Protein AF-A0A1B6ETQ2-F1 (afdb_monomer)

Structure (mmCIF, N/CA/C/O backbone):
data_AF-A0A1B6ETQ2-F1
#
_entry.id   AF-A0A1B6ETQ2-F1
#
loop_
_atom_site.group_PDB
_atom_site.id
_atom_site.type_symbol
_atom_site.label_atom_id
_atom_site.label_alt_id
_atom_site.label_comp_id
_atom_site.label_asym_id
_atom_site.label_entity_id
_atom_site.label_seq_id
_atom_site.pdbx_PDB_ins_code
_atom_site.Cartn_x
_atom_site.Cartn_y
_atom_site.Cartn_z
_atom_site.occupancy
_atom_site.B_iso_or_equiv
_atom_site.auth_seq_id
_atom_site.auth_comp_id
_atom_site.auth_asym_id
_atom_site.auth_atom_id
_atom_site.pdbx_PDB_model_num
ATOM 1 N N . TYR A 1 1 ? -15.042 -14.178 17.378 1.00 63.62 1 TYR A N 1
ATOM 2 C CA . TYR A 1 1 ? -15.591 -12.936 16.794 1.00 63.62 1 TYR A CA 1
ATOM 3 C C . TYR A 1 1 ? -14.518 -12.054 16.147 1.00 63.62 1 TYR A C 1
ATOM 5 O O . TYR A 1 1 ? -14.616 -11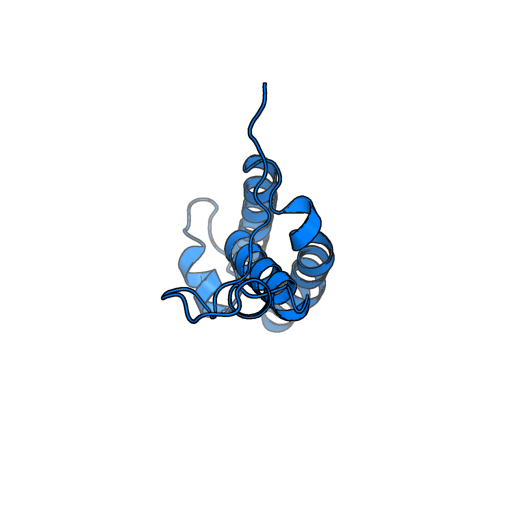.825 14.950 1.00 63.62 1 TYR A O 1
ATOM 13 N N . ILE A 1 2 ? -13.470 -11.613 16.863 1.00 70.12 2 ILE A N 1
ATOM 14 C CA . ILE A 1 2 ? -12.402 -10.746 16.301 1.00 70.12 2 ILE A CA 1
ATOM 15 C C . ILE A 1 2 ? -11.606 -11.424 15.166 1.00 70.12 2 ILE A C 1
ATOM 17 O O . ILE A 1 2 ? -11.464 -10.847 14.091 1.00 70.12 2 ILE A O 1
ATOM 21 N N . LEU A 1 3 ? -11.163 -12.674 15.354 1.00 71.94 3 LEU A N 1
ATOM 22 C CA . LEU A 1 3 ? -10.433 -13.441 14.326 1.00 71.94 3 LEU A CA 1
ATOM 23 C C . LEU A 1 3 ? -11.209 -13.562 13.003 1.00 71.94 3 LEU A C 1
ATOM 25 O O . LEU A 1 3 ? -10.650 -13.397 11.922 1.00 71.94 3 LEU A O 1
ATOM 29 N N . THR A 1 4 ? -12.519 -13.792 13.085 1.00 74.81 4 THR A N 1
ATOM 30 C CA . THR A 1 4 ? -13.403 -13.914 11.920 1.00 74.81 4 THR A CA 1
ATOM 31 C C . THR A 1 4 ? -13.524 -12.597 11.151 1.00 74.81 4 THR A C 1
ATOM 33 O O . THR A 1 4 ? -13.687 -12.598 9.932 1.00 74.81 4 THR A O 1
ATOM 36 N N . LEU A 1 5 ? -13.440 -11.464 11.851 1.00 73.69 5 LEU A N 1
ATOM 37 C CA . LEU A 1 5 ? -13.531 -10.134 11.257 1.00 73.69 5 LEU A CA 1
ATOM 38 C C . LEU A 1 5 ? -12.210 -9.736 10.573 1.00 73.69 5 LEU A C 1
ATOM 40 O O . LEU A 1 5 ? -12.240 -9.187 9.473 1.00 73.69 5 LEU A O 1
ATOM 44 N N . ILE A 1 6 ? -11.063 -10.104 11.161 1.00 74.56 6 ILE A N 1
ATOM 45 C CA . ILE A 1 6 ? -9.734 -9.972 10.534 1.00 74.56 6 ILE A CA 1
ATOM 46 C C . ILE A 1 6 ? -9.675 -10.784 9.239 1.00 74.56 6 ILE A C 1
ATOM 48 O O . ILE A 1 6 ? -9.287 -10.250 8.200 1.00 74.56 6 ILE A O 1
ATOM 52 N N . PHE A 1 7 ? -10.129 -12.042 9.279 1.00 77.75 7 PHE A N 1
ATOM 53 C CA . PHE A 1 7 ? -10.183 -12.891 8.091 1.00 77.75 7 PHE A CA 1
ATOM 54 C C . PHE A 1 7 ? -11.019 -12.254 6.979 1.00 77.75 7 PHE A C 1
ATOM 56 O O . PHE A 1 7 ? -10.590 -12.241 5.834 1.00 77.75 7 PHE A O 1
ATOM 63 N N . LYS A 1 8 ? -12.175 -11.661 7.299 1.00 73.25 8 LYS A N 1
ATOM 64 C CA . LYS A 1 8 ? -13.007 -10.960 6.307 1.00 73.25 8 LYS A CA 1
ATOM 65 C C . LYS A 1 8 ? -12.322 -9.725 5.719 1.00 73.25 8 LYS A C 1
ATOM 67 O O . LYS A 1 8 ? -12.419 -9.514 4.514 1.00 73.25 8 LYS A O 1
ATOM 72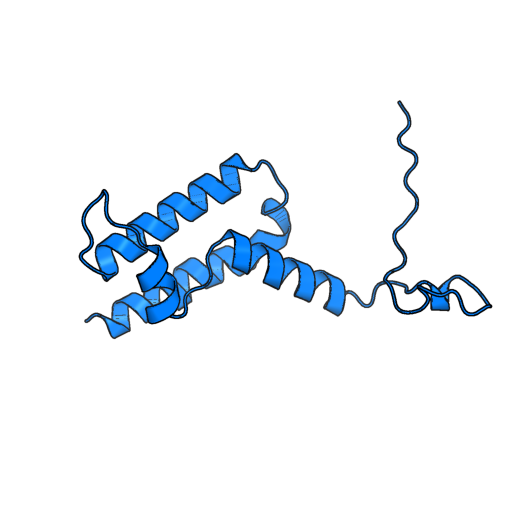 N N . ILE A 1 9 ? -11.623 -8.923 6.528 1.00 76.56 9 ILE A N 1
ATOM 73 C CA . ILE A 1 9 ? -10.853 -7.777 6.017 1.00 76.56 9 ILE A CA 1
ATOM 74 C C . ILE A 1 9 ? -9.766 -8.262 5.052 1.00 76.56 9 ILE A C 1
ATOM 76 O O . ILE A 1 9 ? -9.662 -7.744 3.947 1.00 76.56 9 ILE A O 1
ATOM 80 N N . HIS A 1 10 ? -9.004 -9.288 5.415 1.00 73.44 10 HIS A N 1
ATOM 81 C CA . HIS A 1 10 ? -7.957 -9.813 4.540 1.00 73.44 10 HIS A CA 1
ATOM 82 C C . HIS A 1 10 ? -8.542 -10.488 3.284 1.00 73.44 10 HIS A C 1
ATOM 84 O O . HIS A 1 10 ? -8.208 -10.147 2.156 1.00 73.44 10 HIS A O 1
ATOM 90 N N . ALA A 1 11 ? -9.481 -11.417 3.448 1.00 75.88 11 ALA A N 1
ATOM 91 C CA . ALA A 1 11 ? -10.017 -12.213 2.348 1.00 75.88 11 ALA A CA 1
ATOM 92 C C . ALA A 1 11 ? -10.874 -11.405 1.369 1.00 75.88 11 ALA A C 1
ATOM 94 O O . ALA A 1 11 ? -10.873 -11.726 0.186 1.00 75.88 11 ALA A O 1
ATOM 95 N N . LEU A 1 12 ? -11.607 -10.384 1.824 1.00 75.50 12 LEU A N 1
ATOM 96 C CA . LEU A 1 12 ? -12.488 -9.595 0.960 1.00 75.50 12 LEU A CA 1
ATOM 97 C C . LEU A 1 12 ? -11.844 -8.268 0.558 1.00 75.50 12 LEU A C 1
ATOM 99 O O . LEU A 1 12 ? -11.750 -7.967 -0.624 1.00 75.50 12 LEU A O 1
ATOM 103 N N . PHE A 1 13 ? -11.403 -7.460 1.521 1.00 80.69 13 PHE A N 1
ATOM 104 C CA . PHE A 1 13 ? -10.906 -6.121 1.209 1.00 80.69 13 PHE A CA 1
ATOM 105 C C . PHE A 1 13 ? -9.550 -6.193 0.506 1.00 80.69 13 PHE A C 1
ATOM 107 O O . PHE A 1 13 ? -9.366 -5.566 -0.532 1.00 80.69 13 PHE A O 1
ATOM 114 N N . GLU A 1 14 ? -8.615 -6.989 1.026 1.00 84.50 14 GLU A N 1
ATOM 115 C CA . GLU A 1 14 ? -7.285 -7.096 0.427 1.00 84.50 14 GLU A CA 1
ATOM 116 C C . GLU A 1 14 ? -7.321 -7.764 -0.950 1.00 84.50 14 GLU A C 1
ATOM 118 O O . GLU A 1 14 ? -6.709 -7.243 -1.874 1.00 84.50 14 GLU A O 1
ATOM 123 N N . SER A 1 15 ? -8.085 -8.845 -1.136 1.00 86.38 15 SER A N 1
ATOM 124 C CA . SER A 1 15 ? -8.200 -9.519 -2.442 1.00 86.38 15 SER A CA 1
ATOM 125 C C . SER A 1 15 ? -8.733 -8.596 -3.544 1.00 86.38 15 SER A C 1
ATOM 127 O O . SER A 1 15 ? -8.140 -8.516 -4.620 1.00 86.38 15 SER A O 1
ATOM 129 N N . HIS A 1 16 ? -9.800 -7.841 -3.260 1.00 85.88 16 HIS A N 1
ATOM 130 C CA . HIS A 1 16 ? -10.382 -6.893 -4.213 1.00 85.88 16 HIS A CA 1
ATOM 131 C C . HIS A 1 16 ? -9.427 -5.742 -4.518 1.00 85.88 16 HIS A C 1
ATOM 133 O O . HIS A 1 16 ? -9.365 -5.273 -5.654 1.00 85.88 16 HIS A O 1
ATOM 139 N N . LEU A 1 17 ? -8.667 -5.285 -3.518 1.00 88.19 17 LEU A N 1
ATOM 140 C CA . LEU A 1 17 ? -7.638 -4.283 -3.749 1.00 88.19 17 LEU A CA 1
ATOM 141 C C . LEU A 1 17 ? -6.525 -4.834 -4.628 1.00 88.19 17 LEU A C 1
ATOM 143 O O . LEU A 1 17 ? -6.259 -4.248 -5.671 1.00 88.19 17 LEU A O 1
ATOM 147 N N . ARG A 1 18 ? -5.915 -5.961 -4.253 1.00 90.00 18 ARG A N 1
ATOM 148 C CA . ARG A 1 18 ? -4.784 -6.564 -4.975 1.00 90.00 18 ARG A CA 1
ATOM 149 C C . ARG A 1 18 ? -5.099 -6.797 -6.447 1.00 90.00 18 ARG A C 1
ATOM 151 O O . ARG A 1 18 ? -4.261 -6.493 -7.284 1.00 90.00 18 ARG A O 1
ATOM 158 N N . TYR A 1 19 ? -6.319 -7.235 -6.760 1.00 88.56 19 TYR A N 1
ATOM 159 C CA . TYR A 1 19 ? -6.748 -7.467 -8.139 1.00 88.56 19 TYR A CA 1
ATOM 160 C C . TYR A 1 19 ? -6.570 -6.244 -9.055 1.00 88.56 19 TYR A C 1
ATOM 162 O O . TYR A 1 19 ? -6.142 -6.388 -10.195 1.00 88.56 19 TYR A O 1
ATOM 170 N N . GLY A 1 20 ? -6.902 -5.040 -8.577 1.00 87.69 20 GLY A N 1
ATOM 171 C CA . GLY A 1 20 ? -6.909 -3.836 -9.417 1.00 87.69 20 GLY A CA 1
ATOM 172 C C . GLY A 1 20 ? -5.840 -2.799 -9.084 1.00 87.69 20 GLY A C 1
ATOM 173 O O . GLY A 1 20 ? -5.631 -1.875 -9.869 1.00 87.69 20 GLY A O 1
ATOM 174 N N . ILE A 1 21 ? -5.190 -2.889 -7.922 1.00 93.06 21 ILE A N 1
ATOM 175 C CA . ILE A 1 21 ? -4.368 -1.797 -7.382 1.00 93.06 21 ILE A CA 1
ATOM 176 C C . ILE A 1 21 ? -3.161 -1.463 -8.260 1.00 93.06 21 ILE A C 1
ATOM 178 O O . ILE A 1 21 ? -2.747 -0.312 -8.285 1.00 93.06 21 ILE A O 1
ATOM 182 N N . THR A 1 22 ? -2.629 -2.415 -9.023 1.00 90.62 22 THR A N 1
ATOM 183 C CA . THR A 1 22 ? -1.558 -2.161 -10.000 1.00 90.62 22 THR A CA 1
ATOM 184 C C . THR A 1 22 ? -2.038 -1.306 -11.174 1.00 90.62 22 THR A C 1
ATOM 186 O O . THR A 1 22 ? -1.287 -0.469 -11.662 1.00 90.62 22 THR A O 1
ATOM 189 N N . ALA A 1 23 ? -3.303 -1.447 -11.583 1.00 89.94 23 ALA A N 1
ATOM 190 C CA . ALA A 1 23 ? -3.885 -0.701 -12.696 1.00 89.94 23 ALA A CA 1
ATOM 191 C C . ALA A 1 23 ? -4.306 0.728 -12.310 1.00 89.94 23 ALA A C 1
ATOM 193 O O . ALA A 1 23 ? -4.087 1.665 -13.074 1.00 89.94 23 ALA A O 1
ATOM 194 N N . TRP A 1 24 ? -4.918 0.921 -11.134 1.00 91.62 24 TRP A N 1
ATOM 195 C CA . TRP A 1 24 ? -5.443 2.235 -10.718 1.00 91.62 24 TRP A CA 1
ATOM 196 C C . TRP A 1 24 ? -4.664 2.907 -9.582 1.00 91.62 24 TRP A C 1
ATOM 198 O O . TRP A 1 24 ? -4.887 4.092 -9.315 1.00 91.62 24 TRP A O 1
ATOM 208 N N . GLY A 1 25 ? -3.759 2.205 -8.899 1.00 89.88 25 GLY A N 1
ATOM 209 C CA . GLY A 1 25 ? -3.018 2.734 -7.749 1.00 89.88 25 GLY A CA 1
ATOM 210 C C . GLY A 1 25 ? -2.092 3.894 -8.107 1.00 89.88 25 GLY A C 1
ATOM 211 O O . GLY A 1 25 ? -1.933 4.803 -7.304 1.00 89.88 25 GLY A O 1
ATOM 212 N N . GLY A 1 26 ? -1.581 3.938 -9.340 1.00 86.88 26 GLY A N 1
ATOM 213 C CA . GLY A 1 26 ? -0.793 5.059 -9.868 1.00 86.88 26 GLY A CA 1
ATOM 214 C C . GLY A 1 26 ? -1.615 6.235 -10.408 1.00 86.88 26 GLY A C 1
ATOM 215 O O . GLY A 1 26 ? -1.052 7.131 -11.029 1.00 86.88 26 GLY A O 1
ATOM 216 N N . SER A 1 27 ? -2.942 6.230 -10.230 1.00 88.38 27 SER A N 1
ATOM 217 C CA . SER A 1 27 ? -3.807 7.344 -10.644 1.00 88.38 27 SER A CA 1
ATOM 218 C C . SER A 1 27 ? -3.671 8.550 -9.693 1.00 88.38 27 SER A C 1
ATOM 220 O O . SER A 1 27 ? -2.643 8.756 -9.057 1.00 88.38 27 SER A O 1
ATOM 222 N N . LYS A 1 28 ? -4.705 9.391 -9.567 1.00 87.00 28 LYS A N 1
ATOM 223 C CA . LYS A 1 28 ? -4.656 10.552 -8.666 1.00 87.00 28 LYS A CA 1
ATOM 224 C C . LYS A 1 28 ? -4.509 10.106 -7.206 1.00 87.00 28 LYS A C 1
ATOM 226 O O . LYS A 1 28 ? -5.306 9.296 -6.731 1.00 87.00 28 LYS A O 1
ATOM 231 N N . ASP A 1 29 ? -3.621 10.762 -6.457 1.00 83.25 29 ASP A N 1
ATOM 232 C CA . ASP A 1 29 ? -3.424 10.583 -5.005 1.00 83.25 29 ASP A CA 1
ATOM 233 C C . ASP A 1 29 ? -4.728 10.514 -4.194 1.00 83.25 29 ASP A C 1
ATOM 235 O O . ASP A 1 29 ? -4.819 9.816 -3.179 1.00 83.25 29 ASP A O 1
ATOM 239 N N . GLY A 1 30 ? -5.754 11.256 -4.622 1.00 89.06 30 GLY A N 1
ATOM 240 C CA . GLY A 1 30 ? -7.074 11.267 -3.991 1.00 89.06 30 GLY A CA 1
ATOM 241 C C . GLY A 1 30 ? -7.742 9.888 -3.935 1.00 89.06 30 GLY A C 1
ATOM 242 O O . GLY A 1 30 ? -8.403 9.578 -2.944 1.00 89.06 30 GLY A O 1
ATOM 243 N N . ASN A 1 31 ? -7.526 9.035 -4.940 1.00 89.88 31 ASN A N 1
ATOM 244 C CA . ASN A 1 31 ? -8.124 7.701 -5.016 1.00 89.88 31 ASN A CA 1
ATOM 245 C C . ASN A 1 31 ? -7.538 6.780 -3.942 1.00 89.88 31 ASN A C 1
ATOM 247 O O . ASN A 1 31 ? -8.274 6.248 -3.108 1.00 89.88 31 ASN A O 1
ATOM 251 N N . LEU A 1 32 ? -6.206 6.685 -3.882 1.00 91.25 32 LEU A N 1
ATOM 252 C CA . LEU A 1 32 ? -5.479 5.950 -2.842 1.00 91.25 32 LEU A CA 1
ATOM 253 C C . LEU A 1 32 ? -5.861 6.434 -1.437 1.00 91.25 32 LEU A C 1
ATOM 255 O O . LEU A 1 32 ? -6.143 5.626 -0.548 1.00 91.25 32 LEU A O 1
ATOM 259 N N . LYS A 1 33 ? -5.938 7.758 -1.240 1.00 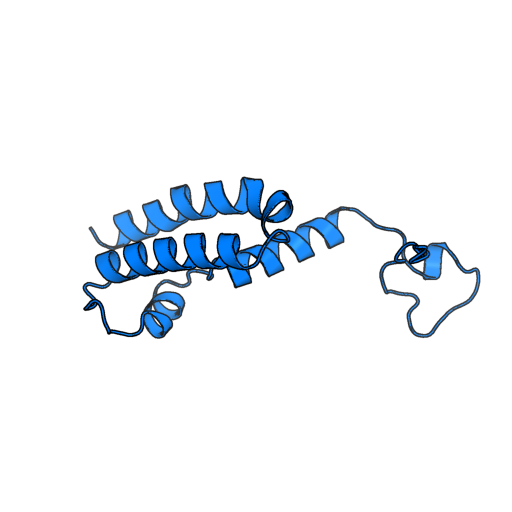93.25 33 LYS A N 1
ATOM 260 C CA . LYS A 1 33 ? -6.352 8.362 0.036 1.00 93.25 33 LYS A CA 1
ATOM 261 C C . LYS A 1 33 ? -7.778 7.960 0.422 1.00 93.25 33 LYS A C 1
ATOM 263 O O . LYS A 1 33 ? -8.003 7.591 1.574 1.00 93.25 33 LYS A O 1
ATOM 268 N N . ARG A 1 34 ? -8.734 7.981 -0.512 1.00 93.00 34 ARG A N 1
ATOM 269 C CA . ARG A 1 34 ? -10.137 7.603 -0.258 1.00 93.00 34 ARG A CA 1
ATOM 270 C C . ARG A 1 34 ? -10.265 6.144 0.185 1.00 93.00 34 ARG A C 1
ATOM 272 O O . ARG A 1 34 ? -10.978 5.846 1.149 1.00 93.00 34 ARG A O 1
ATOM 279 N N . VAL A 1 35 ? -9.540 5.244 -0.473 1.00 92.88 35 VAL A N 1
ATOM 280 C CA . VAL A 1 35 ? -9.519 3.821 -0.108 1.00 92.88 35 VAL A CA 1
ATOM 281 C C . VAL A 1 35 ? -8.839 3.622 1.250 1.00 92.88 35 VAL A C 1
ATOM 283 O O . VAL A 1 35 ? -9.385 2.930 2.107 1.00 92.88 35 VAL A O 1
ATOM 286 N N . LEU A 1 36 ? -7.717 4.301 1.517 1.00 93.12 36 LEU A N 1
ATOM 287 C CA . LEU A 1 36 ? -7.033 4.247 2.814 1.00 93.12 36 LEU A CA 1
ATOM 288 C C . LEU A 1 36 ? -7.909 4.768 3.966 1.00 93.12 36 LEU A C 1
ATOM 290 O O . LEU A 1 36 ? -7.886 4.213 5.063 1.00 93.12 36 LEU A O 1
ATOM 294 N N . VAL A 1 37 ? -8.699 5.823 3.744 1.00 93.69 37 VAL A N 1
ATOM 295 C CA . VAL A 1 37 ? -9.670 6.316 4.736 1.00 93.69 37 VAL A CA 1
ATOM 296 C C . VAL A 1 37 ? -10.723 5.249 5.035 1.00 93.69 37 VAL A C 1
ATOM 298 O O . VAL A 1 37 ? -11.049 5.027 6.201 1.00 93.69 37 VAL A O 1
ATOM 301 N N . THR A 1 38 ? -11.214 4.554 4.009 1.00 91.88 38 THR A N 1
ATOM 302 C CA . THR A 1 38 ? -12.175 3.450 4.165 1.00 91.88 38 THR A CA 1
ATOM 303 C C . THR A 1 38 ? -11.558 2.278 4.934 1.00 91.88 38 THR A C 1
ATOM 305 O O . THR A 1 38 ? -12.156 1.797 5.895 1.00 91.88 38 THR A O 1
ATOM 308 N N . GLN A 1 39 ? -10.316 1.903 4.612 1.00 91.56 39 GLN A N 1
ATOM 309 C CA . GLN A 1 39 ? -9.557 0.884 5.344 1.00 91.56 39 GLN A CA 1
ATOM 310 C C . GLN A 1 39 ? -9.398 1.251 6.829 1.00 91.56 39 GLN A C 1
ATOM 312 O O . GLN A 1 39 ? -9.656 0.435 7.713 1.00 91.56 39 GLN A O 1
ATOM 317 N N . LYS A 1 40 ? -9.030 2.505 7.127 1.00 92.12 40 LYS A N 1
ATOM 318 C CA . LYS A 1 40 ? -8.903 3.002 8.506 1.00 92.12 40 LYS A CA 1
ATOM 319 C C . LYS A 1 40 ? -10.225 2.935 9.267 1.00 92.12 40 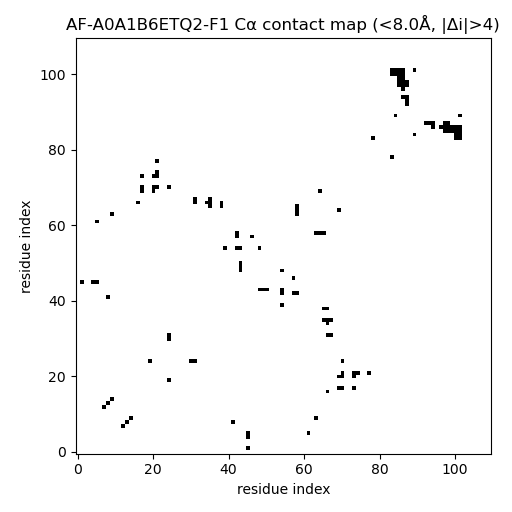LYS A C 1
ATOM 321 O O . LYS A 1 40 ? -10.207 2.620 10.449 1.00 92.12 40 LYS A O 1
ATOM 326 N N . LYS A 1 41 ? -11.364 3.221 8.625 1.00 90.88 41 LYS A N 1
ATOM 327 C CA . LYS A 1 41 ? -12.688 3.088 9.261 1.00 90.88 41 LYS A CA 1
ATOM 328 C C . LYS A 1 41 ? -12.971 1.640 9.666 1.00 90.88 41 LYS A C 1
ATOM 330 O O . LYS A 1 41 ? -13.353 1.412 10.808 1.00 90.88 41 LYS A O 1
ATOM 335 N N . ALA A 1 42 ? -12.718 0.677 8.778 1.00 89.12 42 ALA A N 1
ATOM 336 C CA . ALA A 1 42 ? -12.895 -0.743 9.086 1.00 89.12 42 ALA A CA 1
ATOM 337 C C . ALA A 1 42 ? -12.003 -1.195 10.256 1.00 89.12 42 ALA A C 1
ATOM 339 O O . ALA A 1 42 ? -12.481 -1.849 11.179 1.00 89.12 42 ALA A O 1
ATOM 340 N N . ILE A 1 43 ? -10.733 -0.775 10.268 1.00 90.12 43 ILE A N 1
ATOM 341 C CA . ILE A 1 43 ? -9.800 -1.100 11.357 1.00 90.12 43 ILE A CA 1
ATOM 342 C C . ILE A 1 43 ? -10.217 -0.450 12.678 1.00 90.12 43 ILE A C 1
ATOM 344 O O . ILE A 1 43 ? -10.085 -1.085 13.717 1.00 90.12 43 ILE A O 1
ATOM 348 N N . ARG A 1 44 ? -10.753 0.780 12.669 1.00 91.88 44 ARG A N 1
ATOM 349 C CA . ARG A 1 44 ? -11.279 1.401 13.899 1.00 91.88 44 ARG A CA 1
ATOM 350 C C . ARG A 1 44 ? -12.426 0.605 14.498 1.00 91.88 44 ARG A C 1
ATOM 352 O O . ARG A 1 44 ? -12.423 0.390 15.701 1.00 91.88 44 ARG A O 1
ATOM 359 N N . ILE A 1 45 ? -13.363 0.158 13.663 1.00 88.62 45 ILE A N 1
ATOM 360 C CA . ILE A 1 45 ? -14.495 -0.664 14.107 1.00 88.62 45 ILE A CA 1
ATOM 361 C C . ILE A 1 45 ? -13.988 -1.994 14.674 1.00 88.62 45 ILE A C 1
ATOM 363 O O . ILE A 1 45 ? -14.418 -2.400 15.747 1.00 88.62 45 ILE A O 1
ATOM 367 N N . LEU A 1 46 ? -13.037 -2.638 13.988 1.00 86.19 46 LEU A N 1
ATOM 368 C CA . LEU A 1 46 ? -12.421 -3.887 14.438 1.00 86.19 46 LEU A CA 1
ATOM 369 C C . LEU A 1 46 ? -11.721 -3.740 15.800 1.00 86.19 46 LEU A C 1
ATOM 371 O O . LEU A 1 46 ? -11.842 -4.622 16.644 1.00 86.19 46 LEU A O 1
ATOM 375 N N . ALA A 1 47 ? -10.998 -2.638 15.993 1.00 88.56 47 ALA A N 1
ATOM 376 C CA . ALA A 1 47 ? -10.198 -2.376 17.185 1.00 88.56 47 ALA A CA 1
ATOM 377 C C . ALA A 1 47 ? -10.956 -1.651 18.312 1.00 88.56 47 ALA A C 1
ATOM 379 O O . ALA A 1 47 ? -10.367 -1.377 19.353 1.00 88.56 47 ALA A O 1
ATOM 380 N N . GLY A 1 48 ? -12.227 -1.285 18.108 1.00 90.38 48 GLY A N 1
ATOM 381 C CA . GLY A 1 48 ? -12.996 -0.497 19.080 1.00 90.38 48 GLY A CA 1
ATOM 382 C C . GLY A 1 48 ? -12.424 0.904 19.345 1.00 90.38 48 GLY A C 1
ATOM 383 O O . GLY A 1 48 ? -12.618 1.452 20.425 1.00 90.38 48 GLY A O 1
ATOM 384 N N . LEU A 1 49 ? -11.698 1.479 18.382 1.00 92.69 49 LEU A N 1
ATOM 385 C CA . LEU A 1 49 ? -11.047 2.784 18.523 1.00 92.69 49 LEU A CA 1
ATOM 386 C C . LEU A 1 49 ? -12.026 3.944 18.320 1.00 92.69 49 LEU A C 1
ATOM 388 O O . LEU A 1 49 ? -12.899 3.893 17.447 1.00 92.69 49 LEU A O 1
ATOM 392 N N . SER A 1 50 ? -11.808 5.048 19.037 1.00 91.38 50 SER A N 1
ATOM 393 C CA . SER A 1 50 ? -12.541 6.289 18.802 1.00 91.38 50 SER A CA 1
ATOM 394 C C . SER A 1 50 ? -12.161 6.923 17.455 1.00 91.38 50 SER A C 1
ATOM 396 O O . SER A 1 50 ? -11.140 6.614 16.828 1.00 91.38 50 SER A O 1
ATOM 398 N N . ALA A 1 51 ? -12.986 7.862 16.986 1.00 84.25 51 ALA A N 1
ATOM 399 C CA . ALA A 1 51 ? -12.786 8.514 15.691 1.00 84.25 51 ALA A CA 1
ATOM 400 C C . ALA A 1 51 ? -11.439 9.256 15.580 1.00 84.25 51 ALA A C 1
ATOM 402 O O . ALA A 1 51 ? -10.866 9.330 14.488 1.00 84.25 51 ALA A O 1
ATOM 403 N N . ARG A 1 52 ? -10.935 9.797 16.698 1.00 87.69 52 ARG A N 1
ATOM 404 C CA . ARG A 1 52 ? -9.681 10.565 16.754 1.00 87.69 52 ARG A CA 1
ATOM 405 C C . ARG A 1 52 ? -8.460 9.698 17.042 1.00 87.69 52 ARG A C 1
ATOM 407 O O . ARG A 1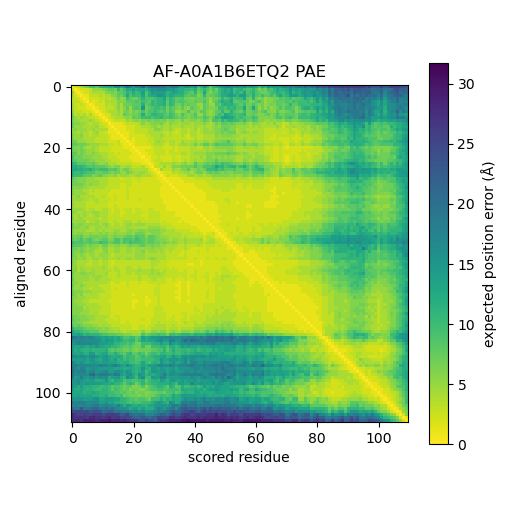 52 ? -7.346 10.133 16.757 1.00 87.69 52 ARG A O 1
ATOM 414 N N . ASP A 1 53 ? -8.661 8.473 17.516 1.00 91.75 53 ASP A N 1
ATOM 415 C CA . ASP A 1 53 ? -7.551 7.588 17.834 1.00 91.75 53 ASP A CA 1
ATOM 416 C C . ASP A 1 53 ? -6.776 7.185 16.580 1.00 91.75 53 ASP A C 1
ATOM 418 O O . ASP A 1 53 ? -7.303 7.033 15.462 1.00 91.75 53 ASP A O 1
ATOM 422 N N . SER A 1 54 ? -5.474 7.009 16.784 1.00 92.38 54 SER A N 1
ATOM 423 C CA . SER A 1 54 ? -4.554 6.568 15.749 1.00 92.38 54 SER A CA 1
ATOM 424 C C . SER A 1 54 ? -4.704 5.071 15.499 1.00 92.38 54 SER A C 1
ATOM 426 O O . SER A 1 54 ? -4.455 4.250 16.373 1.00 92.38 54 SER A O 1
ATOM 428 N N . CYS A 1 55 ? -5.004 4.690 14.256 1.00 92.88 55 CYS A N 1
ATOM 429 C CA . CYS A 1 55 ? -5.040 3.279 13.851 1.00 92.88 55 CYS A CA 1
ATOM 430 C C . CYS A 1 55 ? -3.648 2.671 13.629 1.00 92.88 55 CYS A C 1
ATOM 432 O O . CYS A 1 55 ? -3.555 1.492 13.300 1.00 92.88 55 CYS A O 1
ATOM 434 N N . ARG A 1 56 ? -2.564 3.460 13.715 1.00 91.50 56 ARG A N 1
ATOM 435 C CA . ARG A 1 56 ? -1.217 3.041 13.276 1.00 91.50 56 ARG A CA 1
ATOM 436 C C . ARG A 1 56 ? -0.745 1.765 13.978 1.00 91.50 56 ARG A C 1
ATOM 438 O O . ARG A 1 56 ? -0.171 0.904 13.320 1.00 91.50 56 ARG A O 1
ATOM 445 N N . ASN A 1 57 ? -0.986 1.652 15.282 1.00 93.81 57 ASN A N 1
ATOM 446 C CA . ASN A 1 57 ? -0.572 0.480 16.055 1.00 93.81 57 ASN A CA 1
ATOM 447 C C . ASN A 1 57 ? -1.389 -0.757 15.667 1.00 93.81 57 ASN A C 1
ATOM 449 O O . ASN A 1 57 ? -0.812 -1.822 15.488 1.00 93.81 57 ASN A O 1
ATOM 453 N N . MET A 1 58 ? -2.686 -0.585 15.396 1.00 92.69 58 MET A N 1
ATOM 454 C CA . MET A 1 58 ? -3.575 -1.680 14.992 1.00 92.69 58 MET A CA 1
ATOM 455 C C . MET A 1 58 ? -3.197 -2.285 13.639 1.00 92.69 58 MET A C 1
ATOM 457 O O . MET A 1 58 ? -3.275 -3.494 13.468 1.00 92.69 58 MET A O 1
ATOM 461 N N . PHE A 1 59 ? -2.722 -1.478 12.683 1.00 91.31 59 PHE A N 1
ATOM 462 C CA . PHE A 1 59 ? -2.179 -2.015 11.428 1.00 91.31 59 PHE A CA 1
ATOM 463 C C . PHE A 1 59 ? -1.015 -2.985 11.673 1.00 91.31 59 PHE A C 1
ATOM 465 O O . PHE A 1 59 ? -0.941 -4.028 11.028 1.00 91.31 59 PHE A O 1
ATOM 472 N N . LYS A 1 60 ? -0.119 -2.660 12.615 1.00 91.75 60 LYS A N 1
ATOM 473 C CA . LYS A 1 60 ? 1.018 -3.524 12.967 1.00 91.75 60 LYS A CA 1
ATOM 474 C C . LYS A 1 60 ? 0.565 -4.764 13.731 1.00 91.75 60 LYS A C 1
ATOM 476 O O . LYS A 1 60 ? 1.001 -5.861 13.405 1.00 91.75 60 LYS A O 1
ATOM 481 N N . GLU A 1 61 ? -0.310 -4.581 14.715 1.00 90.81 61 GLU A N 1
ATOM 482 C CA . GLU A 1 61 ? -0.823 -5.657 15.564 1.00 90.81 61 GLU A CA 1
ATOM 483 C C . GLU A 1 61 ? -1.593 -6.702 14.750 1.00 90.81 61 GLU A C 1
ATOM 485 O O . GLU A 1 61 ? -1.325 -7.896 14.858 1.00 90.81 61 GLU A O 1
ATOM 490 N N . TYR A 1 62 ? -2.469 -6.252 13.849 1.00 88.12 62 TYR A N 1
ATOM 491 C CA . TYR A 1 62 ? -3.211 -7.134 12.947 1.00 88.12 62 TYR A CA 1
ATOM 492 C C . TYR A 1 62 ? -2.401 -7.587 11.729 1.00 88.12 62 TYR A C 1
ATOM 494 O O . TYR A 1 62 ? -2.905 -8.379 10.938 1.00 88.12 62 TYR A O 1
ATOM 502 N N . LYS A 1 63 ? -1.158 -7.106 11.574 1.00 89.12 63 LYS A N 1
ATOM 503 C CA . LYS A 1 63 ? -0.271 -7.395 10.434 1.00 89.12 63 LYS A CA 1
ATOM 504 C C . LYS A 1 63 ? -0.921 -7.090 9.078 1.00 89.12 63 LYS A C 1
ATOM 506 O O . LYS A 1 63 ? -0.723 -7.811 8.107 1.00 89.12 63 LYS A O 1
ATOM 511 N N . ILE A 1 64 ? -1.691 -6.006 9.017 1.00 89.19 64 ILE A N 1
ATOM 512 C CA . ILE A 1 64 ? -2.389 -5.560 7.809 1.00 89.19 64 ILE A CA 1
ATOM 513 C C . ILE A 1 64 ? -1.541 -4.496 7.115 1.00 89.19 64 ILE A C 1
ATOM 515 O O . ILE A 1 64 ? -1.134 -3.504 7.728 1.00 89.19 64 ILE A O 1
ATOM 519 N N . LEU A 1 65 ? -1.313 -4.661 5.814 1.00 91.62 65 LEU A N 1
ATOM 520 C CA . LEU A 1 65 ? -0.675 -3.630 5.002 1.00 91.62 65 LEU A CA 1
ATOM 521 C C . LEU A 1 65 ? -1.637 -2.467 4.753 1.00 91.62 65 LEU A C 1
ATOM 523 O O . LEU A 1 65 ? -2.827 -2.640 4.484 1.00 91.62 65 LEU A O 1
ATOM 527 N N . THR A 1 66 ? -1.114 -1.243 4.807 1.00 93.69 66 THR A N 1
ATOM 528 C CA . THR A 1 66 ? -1.883 -0.080 4.348 1.00 93.69 66 THR A CA 1
ATOM 529 C C . THR A 1 66 ? -2.064 -0.140 2.831 1.00 93.69 66 THR A C 1
ATOM 531 O O . THR A 1 66 ? -1.200 -0.674 2.140 1.00 93.69 66 THR A O 1
ATOM 534 N N . VAL A 1 67 ? -3.141 0.449 2.296 1.00 93.19 67 VAL A N 1
ATOM 535 C CA . VAL A 1 67 ? -3.371 0.498 0.834 1.00 93.19 67 VAL A CA 1
ATOM 536 C C . VAL A 1 67 ? -2.137 1.011 0.058 1.00 93.19 67 VAL A C 1
ATOM 538 O O . VAL A 1 67 ? -1.768 0.365 -0.917 1.00 93.19 67 VAL A O 1
ATOM 541 N N . PRO A 1 68 ? -1.430 2.086 0.476 1.00 93.19 68 PRO A N 1
ATOM 542 C CA . PRO A 1 68 ? -0.192 2.496 -0.197 1.00 93.19 68 PRO A CA 1
ATOM 543 C C . PRO A 1 68 ? 0.927 1.449 -0.132 1.00 93.19 68 PRO A C 1
ATOM 545 O O . PRO A 1 68 ? 1.626 1.239 -1.116 1.00 93.19 68 PRO A O 1
ATOM 548 N N . SER A 1 69 ? 1.098 0.773 1.008 1.00 93.69 69 SER A N 1
ATOM 549 C CA . SER A 1 69 ? 2.088 -0.305 1.140 1.00 93.69 69 SER A CA 1
ATOM 550 C C . SER A 1 69 ? 1.764 -1.483 0.222 1.00 93.69 69 SER A C 1
ATOM 552 O O . SER A 1 69 ? 2.665 -2.034 -0.401 1.00 93.69 69 SER A O 1
ATOM 554 N N . LEU A 1 70 ? 0.481 -1.834 0.116 1.00 93.44 70 LEU A N 1
ATOM 555 C CA . LEU A 1 70 ? -0.010 -2.882 -0.772 1.00 93.44 70 LEU A CA 1
ATOM 556 C C . LEU A 1 70 ? 0.215 -2.511 -2.242 1.00 93.44 70 LEU A C 1
ATOM 558 O O . LEU A 1 70 ? 0.679 -3.339 -3.012 1.00 93.44 70 LEU A O 1
ATOM 562 N N . TYR A 1 71 ? -0.039 -1.254 -2.615 1.00 94.06 71 TYR A N 1
ATOM 563 C CA . TYR A 1 71 ? 0.239 -0.754 -3.961 1.00 94.06 71 TYR A CA 1
ATOM 564 C C . TYR A 1 71 ? 1.720 -0.891 -4.326 1.00 94.06 71 TYR A C 1
ATOM 566 O O . TYR A 1 71 ? 2.037 -1.422 -5.386 1.00 94.06 71 TYR A O 1
ATOM 574 N N . ILE A 1 72 ? 2.626 -0.458 -3.442 1.00 93.69 72 ILE A N 1
ATOM 575 C CA . ILE A 1 72 ? 4.073 -0.582 -3.667 1.00 93.69 72 ILE A CA 1
ATOM 576 C C . ILE A 1 72 ? 4.459 -2.055 -3.839 1.00 93.69 72 ILE A C 1
ATOM 578 O O . ILE A 1 72 ? 5.161 -2.387 -4.789 1.00 93.69 72 ILE A O 1
ATOM 582 N N . LEU A 1 73 ? 3.976 -2.933 -2.954 1.00 94.12 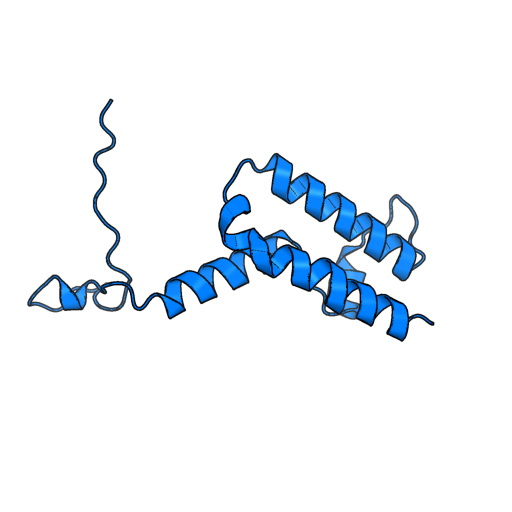73 LEU A N 1
ATOM 583 C CA . LEU A 1 73 ? 4.270 -4.365 -3.007 1.00 94.12 73 LEU A CA 1
ATOM 584 C C . LEU A 1 73 ? 3.812 -4.993 -4.328 1.00 94.12 73 LEU A C 1
A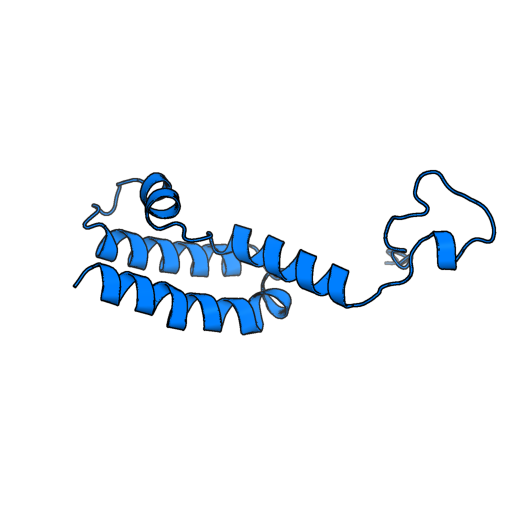TOM 586 O O . LEU A 1 73 ? 4.618 -5.603 -5.024 1.00 94.12 73 LEU A O 1
ATOM 590 N N . GLU A 1 74 ? 2.542 -4.815 -4.686 1.00 93.38 74 GLU A N 1
ATOM 591 C CA . GLU A 1 74 ? 1.966 -5.400 -5.900 1.00 93.38 74 GLU A CA 1
ATOM 592 C C . GLU A 1 74 ? 2.608 -4.832 -7.169 1.00 93.38 74 GLU A C 1
ATOM 594 O O . GLU A 1 74 ? 2.859 -5.571 -8.115 1.00 93.38 74 GLU A O 1
ATOM 599 N N . THR A 1 75 ? 2.949 -3.541 -7.180 1.00 91.69 75 THR A N 1
ATOM 600 C CA . THR A 1 75 ? 3.642 -2.918 -8.318 1.00 91.69 75 THR A CA 1
ATOM 601 C C . THR A 1 75 ? 5.045 -3.491 -8.490 1.00 91.69 75 THR A C 1
ATOM 603 O O . THR A 1 75 ? 5.444 -3.815 -9.604 1.00 91.69 75 THR A O 1
ATOM 606 N N . VAL A 1 76 ? 5.795 -3.663 -7.397 1.00 91.31 76 VAL A N 1
ATOM 607 C CA . VAL A 1 76 ? 7.133 -4.266 -7.449 1.00 91.31 76 VAL A CA 1
ATOM 608 C C . VAL A 1 76 ? 7.053 -5.716 -7.919 1.00 91.31 76 VAL A C 1
ATOM 610 O O . VAL A 1 76 ? 7.808 -6.094 -8.811 1.00 91.31 76 VAL A O 1
ATOM 613 N N . ILE A 1 77 ? 6.128 -6.511 -7.373 1.00 92.19 77 ILE A N 1
ATOM 614 C CA . ILE A 1 77 ? 5.914 -7.903 -7.796 1.00 92.19 77 ILE A CA 1
ATOM 615 C C . ILE A 1 77 ? 5.557 -7.961 -9.283 1.00 92.19 77 ILE A C 1
ATOM 617 O O . ILE A 1 77 ? 6.138 -8.755 -10.018 1.00 92.19 77 ILE A O 1
ATOM 621 N N . TYR A 1 78 ? 4.650 -7.096 -9.739 1.00 89.94 78 TYR A N 1
ATOM 622 C CA . TYR A 1 78 ? 4.268 -7.014 -11.144 1.00 89.94 78 TYR A CA 1
ATOM 623 C C . TYR A 1 78 ? 5.475 -6.716 -12.041 1.00 89.94 78 TYR A C 1
ATOM 625 O O . TYR A 1 78 ? 5.721 -7.456 -12.988 1.00 89.94 78 TYR A O 1
ATOM 633 N N . CYS A 1 79 ? 6.271 -5.692 -11.718 1.00 87.00 79 CYS A N 1
ATOM 634 C CA . CYS A 1 79 ? 7.458 -5.338 -12.499 1.00 87.00 79 CYS A CA 1
ATOM 635 C C . CYS A 1 79 ? 8.512 -6.454 -12.516 1.00 87.00 79 CYS A C 1
ATOM 637 O O . CYS A 1 79 ? 9.129 -6.696 -13.549 1.00 87.00 79 CYS A O 1
ATOM 639 N N . VAL A 1 80 ? 8.721 -7.134 -11.385 1.00 87.88 80 VAL A N 1
ATOM 640 C CA . VAL A 1 80 ? 9.690 -8.235 -11.280 1.00 87.88 80 VAL A CA 1
ATOM 641 C C . VAL A 1 80 ? 9.239 -9.461 -12.075 1.00 87.88 80 VAL A C 1
ATOM 643 O O . VAL A 1 80 ? 10.076 -10.094 -12.706 1.00 87.88 80 VAL A O 1
ATOM 646 N N . ASN A 1 81 ? 7.940 -9.765 -12.095 1.00 89.31 81 ASN A N 1
ATOM 647 C CA . ASN A 1 81 ? 7.391 -10.923 -12.808 1.00 89.31 81 ASN A CA 1
ATOM 648 C C . ASN A 1 81 ? 7.259 -10.721 -14.325 1.00 89.31 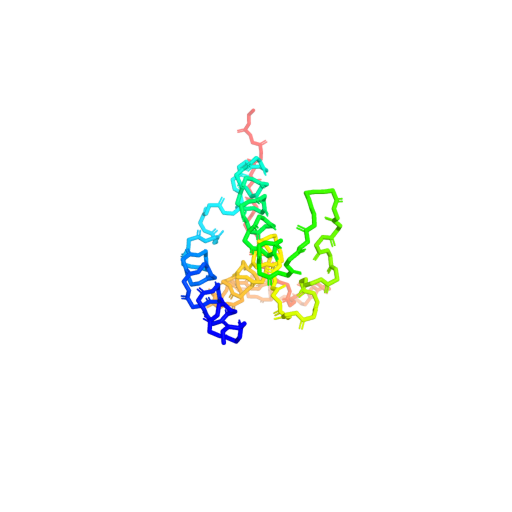81 ASN A C 1
ATOM 650 O O . ASN A 1 81 ? 7.018 -11.684 -15.043 1.00 89.31 81 ASN A O 1
ATOM 654 N N . GLN A 1 82 ? 7.361 -9.488 -14.822 1.00 82.19 82 GLN A N 1
ATOM 655 C CA . GLN A 1 82 ? 7.232 -9.179 -16.251 1.00 82.19 82 GLN A CA 1
ATOM 656 C C . GLN A 1 82 ? 8.516 -9.465 -17.056 1.00 82.19 82 GLN A C 1
ATOM 658 O O . GLN A 1 82 ? 8.542 -9.133 -18.236 1.00 82.19 82 GLN A O 1
ATOM 663 N N . ASP A 1 83 ? 9.568 -10.037 -16.441 1.00 72.38 83 ASP A N 1
ATOM 664 C CA . ASP A 1 83 ? 10.880 -10.322 -17.062 1.00 72.38 83 ASP A CA 1
ATOM 665 C C . ASP A 1 83 ? 11.352 -9.197 -18.000 1.00 72.38 83 ASP A C 1
ATOM 667 O O . ASP A 1 83 ? 11.816 -9.410 -19.120 1.00 72.38 83 ASP A O 1
ATOM 671 N N . GLY A 1 84 ? 11.188 -7.952 -17.540 1.00 78.19 84 GLY A N 1
ATOM 672 C CA . GLY A 1 84 ? 11.551 -6.779 -18.323 1.00 78.19 84 GLY A CA 1
ATOM 673 C C . GLY A 1 84 ? 13.039 -6.788 -18.669 1.00 78.19 84 GLY A C 1
ATOM 674 O O . GLY A 1 84 ? 13.869 -7.197 -17.850 1.00 78.19 84 GLY A O 1
ATOM 675 N N . LEU A 1 85 ? 13.367 -6.287 -19.865 1.00 83.62 85 LEU A N 1
ATOM 676 C CA . LEU A 1 85 ? 14.748 -6.140 -20.324 1.00 83.62 85 LEU A CA 1
ATOM 677 C C . LEU A 1 85 ? 15.588 -5.454 -19.249 1.00 83.62 85 LEU A C 1
ATOM 679 O O . LEU A 1 85 ? 15.163 -4.468 -18.643 1.00 83.62 85 LEU A O 1
ATOM 683 N N . ARG A 1 86 ? 16.795 -5.956 -19.018 1.00 86.06 86 ARG A N 1
ATOM 684 C CA . ARG A 1 86 ? 17.791 -5.318 -18.162 1.00 86.06 86 ARG A CA 1
ATOM 685 C C . ARG A 1 86 ? 18.798 -4.576 -19.021 1.00 86.06 86 ARG A C 1
ATOM 687 O O . ARG A 1 86 ? 18.958 -4.844 -20.207 1.00 86.06 86 ARG A O 1
ATOM 694 N N . ASN A 1 87 ? 19.534 -3.649 -18.418 1.00 87.25 87 ASN A N 1
ATOM 695 C CA . ASN A 1 87 ? 20.544 -2.883 -19.157 1.00 87.25 87 ASN A CA 1
ATOM 696 C C . ASN A 1 87 ? 21.646 -3.767 -19.771 1.00 87.25 87 ASN A C 1
ATOM 698 O O . ASN A 1 87 ? 22.228 -3.388 -20.784 1.00 87.25 87 ASN A O 1
ATOM 702 N N . GLN A 1 88 ? 21.918 -4.935 -19.180 1.00 88.12 88 GLN A N 1
ATOM 703 C CA . GLN A 1 88 ? 22.821 -5.943 -19.749 1.00 88.12 88 GLN A CA 1
ATOM 704 C C . GLN A 1 88 ? 22.305 -6.574 -21.055 1.00 88.12 88 GLN A C 1
ATOM 706 O O . GLN A 1 88 ? 23.113 -7.019 -21.857 1.00 88.12 88 GLN A O 1
ATOM 711 N N . ASP A 1 89 ? 20.987 -6.611 -21.272 1.00 86.44 89 ASP A N 1
ATOM 712 C CA . ASP A 1 89 ? 20.388 -7.229 -22.462 1.00 86.44 89 ASP A CA 1
ATOM 713 C C . ASP A 1 89 ? 20.393 -6.255 -23.656 1.00 86.44 89 ASP A C 1
ATOM 715 O O . ASP A 1 89 ? 20.173 -6.651 -24.797 1.00 86.44 89 ASP A O 1
ATOM 719 N N . VAL A 1 90 ? 20.651 -4.966 -23.394 1.00 86.88 90 VAL A N 1
ATOM 720 C CA . VAL A 1 90 ? 20.643 -3.880 -24.389 1.00 86.88 90 VAL A CA 1
ATOM 721 C C . VAL A 1 90 ? 22.053 -3.469 -24.817 1.00 86.88 90 VAL A C 1
ATOM 723 O O . VAL A 1 90 ? 22.263 -3.067 -25.961 1.00 86.88 90 VAL A O 1
ATOM 726 N N . HIS A 1 91 ? 23.033 -3.550 -23.914 1.00 83.12 91 HIS A N 1
ATOM 727 C CA . HIS A 1 91 ? 24.412 -3.147 -24.183 1.00 83.12 91 HIS A CA 1
ATOM 728 C C . HIS A 1 91 ? 25.367 -4.340 -24.109 1.00 83.12 91 HIS A C 1
ATOM 730 O O . HIS A 1 91 ? 25.376 -5.075 -23.130 1.00 83.12 91 HIS A O 1
ATOM 736 N N . ASN A 1 92 ? 26.276 -4.450 -25.081 1.00 84.00 92 ASN A N 1
ATOM 737 C CA . ASN A 1 92 ? 27.298 -5.508 -25.131 1.00 84.00 92 ASN A CA 1
ATOM 738 C C . ASN A 1 92 ? 28.462 -5.314 -24.133 1.00 84.00 92 ASN A C 1
ATOM 740 O O . ASN A 1 92 ? 29.484 -5.989 -24.234 1.00 84.00 92 ASN A O 1
ATOM 744 N N . TYR A 1 93 ? 28.356 -4.364 -23.201 1.00 87.12 93 TYR A N 1
ATOM 745 C CA . TYR A 1 93 ? 29.387 -4.066 -22.209 1.00 87.12 93 TYR A CA 1
ATOM 746 C C . TYR A 1 93 ? 28.775 -3.816 -20.830 1.00 87.12 93 TYR A C 1
ATOM 748 O O . TYR A 1 93 ? 27.658 -3.314 -20.694 1.00 87.12 93 TYR A O 1
ATOM 756 N N . ASN A 1 94 ? 29.540 -4.130 -19.783 1.00 84.81 94 ASN A N 1
ATOM 757 C CA . ASN A 1 94 ? 29.071 -3.993 -18.409 1.00 84.81 94 ASN A CA 1
ATOM 758 C C . ASN A 1 94 ? 29.008 -2.519 -17.993 1.00 84.81 94 ASN A C 1
ATOM 760 O O . ASN A 1 94 ? 30.029 -1.848 -17.838 1.00 84.81 94 ASN A O 1
ATOM 764 N N . THR A 1 95 ? 27.796 -2.023 -17.754 1.00 85.00 95 THR A N 1
ATOM 765 C CA . THR A 1 95 ? 27.569 -0.728 -17.101 1.00 85.00 95 THR A CA 1
ATOM 766 C C . THR A 1 95 ? 27.419 -0.916 -15.590 1.00 85.00 95 THR A C 1
ATOM 768 O O . THR A 1 95 ? 27.016 -1.977 -15.114 1.00 85.00 95 THR A O 1
ATOM 771 N N . ARG A 1 96 ? 27.676 0.134 -14.797 1.00 87.56 96 ARG A N 1
ATOM 772 C CA . ARG A 1 96 ? 27.477 0.094 -13.330 1.00 87.56 96 ARG A CA 1
ATOM 773 C C . ARG A 1 96 ? 26.048 -0.303 -12.926 1.00 87.56 96 ARG A C 1
ATOM 775 O O . ARG A 1 96 ? 25.852 -0.833 -11.842 1.00 87.56 96 ARG A O 1
ATOM 782 N N . GLN A 1 97 ? 25.073 -0.057 -13.803 1.00 89.19 97 GLN A N 1
ATOM 783 C CA . GLN A 1 97 ? 23.648 -0.325 -13.597 1.00 89.19 97 GLN A CA 1
ATOM 784 C C . GLN A 1 97 ? 23.151 -1.528 -14.422 1.00 89.19 97 GLN A C 1
ATOM 786 O O . GLN A 1 97 ? 21.961 -1.612 -14.725 1.00 89.19 97 GLN A O 1
ATOM 791 N N . MET A 1 98 ? 24.039 -2.460 -14.803 1.00 87.31 98 MET A N 1
ATOM 792 C CA . MET A 1 98 ? 23.718 -3.574 -15.714 1.00 87.31 98 MET A CA 1
ATOM 793 C C . MET A 1 98 ? 22.530 -4.436 -15.255 1.00 87.31 98 MET A C 1
ATOM 795 O O . MET A 1 98 ? 21.776 -4.934 -16.084 1.00 87.31 98 MET A O 1
ATOM 799 N N . ARG A 1 99 ? 22.345 -4.590 -13.934 1.00 87.44 99 ARG A N 1
ATOM 800 C CA . ARG A 1 99 ? 21.279 -5.417 -13.346 1.00 87.44 99 ARG A CA 1
ATOM 801 C C . ARG A 1 99 ? 19.943 -4.685 -13.207 1.00 87.44 99 ARG A C 1
ATOM 803 O O . ARG A 1 99 ? 18.959 -5.332 -12.859 1.00 87.44 99 ARG A O 1
ATOM 810 N N . ASN A 1 100 ? 19.904 -3.374 -13.442 1.00 88.31 100 ASN A N 1
ATOM 811 C CA . ASN A 1 100 ? 18.668 -2.603 -13.353 1.00 88.31 100 ASN A CA 1
ATOM 812 C C . ASN A 1 100 ? 17.800 -2.849 -14.587 1.00 88.31 100 ASN A C 1
ATOM 814 O O . ASN A 1 100 ? 18.320 -3.111 -15.677 1.00 88.31 100 ASN A O 1
ATOM 818 N N . PHE A 1 101 ? 16.486 -2.700 -14.410 1.00 87.69 101 PHE A N 1
ATOM 819 C CA . PHE A 1 101 ? 15.539 -2.680 -15.518 1.00 87.69 101 PHE A CA 1
ATOM 820 C C . PHE A 1 101 ? 15.910 -1.589 -16.522 1.00 87.69 101 PHE A C 1
ATOM 822 O O . PHE A 1 101 ? 16.265 -0.465 -16.151 1.00 87.69 101 PHE A O 1
ATOM 829 N N . HIS A 1 102 ? 15.820 -1.947 -17.795 1.00 86.56 102 HIS A N 1
ATOM 830 C CA . HIS A 1 102 ? 15.954 -1.037 -18.907 1.00 86.56 102 HIS A CA 1
ATOM 831 C C . HIS A 1 102 ? 14.637 -0.286 -19.081 1.00 86.56 102 HIS A C 1
ATOM 833 O O . HIS A 1 102 ? 13.611 -0.862 -19.440 1.00 86.56 102 HIS A O 1
ATOM 839 N N . ILE A 1 103 ? 14.659 1.008 -18.779 1.00 83.31 103 ILE A N 1
ATOM 840 C CA . ILE A 1 103 ? 13.481 1.866 -18.874 1.00 83.31 103 ILE A CA 1
ATOM 841 C C . ILE A 1 103 ? 13.497 2.518 -20.262 1.00 83.31 103 ILE A C 1
ATOM 843 O O . ILE A 1 103 ? 14.488 3.181 -20.584 1.00 83.31 103 ILE A O 1
ATOM 847 N N . PRO A 1 104 ? 12.436 2.369 -21.078 1.00 79.75 104 PRO A N 1
ATOM 848 C CA . PRO A 1 104 ? 12.366 3.007 -22.385 1.00 79.75 104 PRO A CA 1
ATOM 849 C C . PRO A 1 104 ? 12.537 4.523 -22.267 1.00 79.75 104 PRO A C 1
ATOM 851 O O . PRO A 1 104 ? 11.922 5.178 -21.421 1.00 79.75 104 PRO A O 1
ATOM 854 N N . THR A 1 105 ? 13.367 5.101 -23.131 1.00 79.81 105 THR A N 1
ATOM 855 C CA . THR A 1 105 ? 13.542 6.550 -23.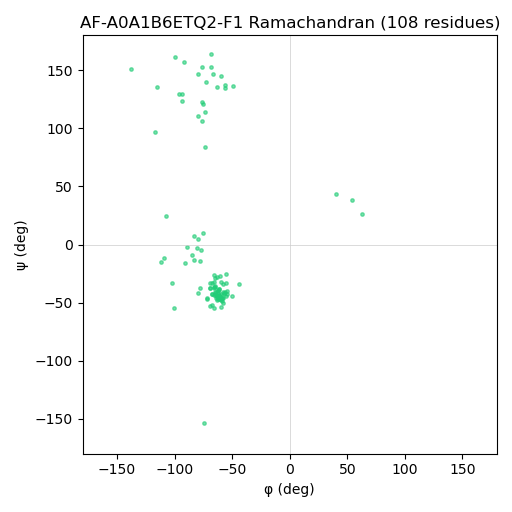199 1.00 79.81 105 THR A CA 1
ATOM 856 C C . THR A 1 105 ? 12.343 7.172 -23.908 1.00 79.81 105 THR A C 1
ATOM 858 O O . THR A 1 105 ? 12.184 7.083 -25.122 1.00 79.81 105 THR A O 1
ATOM 861 N N . HIS A 1 106 ? 11.480 7.833 -23.143 1.00 77.81 106 HIS A N 1
ATOM 862 C CA . HIS A 1 106 ? 10.406 8.646 -23.700 1.00 77.81 106 HIS A CA 1
ATOM 863 C C . HIS A 1 106 ? 10.876 10.095 -23.818 1.00 77.81 106 HIS A C 1
ATOM 865 O O . HIS A 1 106 ? 11.397 10.675 -22.865 1.00 77.81 106 HIS A O 1
ATOM 871 N N . ARG A 1 107 ? 10.701 10.693 -25.000 1.00 74.75 107 ARG A N 1
ATOM 872 C CA . ARG A 1 107 ? 10.907 12.131 -25.181 1.00 74.75 107 ARG A CA 1
ATOM 873 C C . ARG A 1 107 ? 9.714 12.853 -24.570 1.00 74.75 107 ARG A C 1
ATOM 875 O O . ARG A 1 107 ? 8.583 12.643 -24.996 1.00 74.75 107 ARG A O 1
ATOM 882 N N . THR A 1 108 ? 9.958 13.719 -23.597 1.00 64.50 108 THR A N 1
ATOM 883 C CA . THR A 1 108 ? 8.974 14.726 -23.193 1.00 64.50 108 THR A CA 1
ATOM 884 C C . THR A 1 108 ? 8.935 15.801 -24.276 1.00 64.50 108 THR A C 1
ATOM 886 O O . THR A 1 108 ? 9.656 16.791 -24.201 1.00 64.50 108 THR A O 1
ATOM 889 N N . SER A 1 109 ? 8.159 15.565 -25.332 1.00 63.44 109 SER A N 1
ATOM 890 C CA . SER A 1 109 ? 7.860 16.553 -26.370 1.00 63.44 109 SER A CA 1
ATOM 891 C C . SER A 1 109 ? 6.367 16.848 -26.376 1.00 63.44 109 SER A C 1
ATOM 893 O O . SER A 1 109 ? 5.601 16.044 -26.903 1.00 63.44 109 SER A O 1
ATOM 895 N N . THR A 1 110 ? 5.969 17.927 -25.704 1.00 44.97 110 THR A N 1
ATOM 896 C CA . THR A 1 110 ? 5.516 19.227 -26.256 1.00 44.97 110 THR A CA 1
ATOM 897 C C . THR A 1 110 ? 5.017 20.081 -25.104 1.00 44.97 110 THR A C 1
ATOM 899 O O . THR A 1 110 ? 4.267 19.526 -24.270 1.00 44.97 110 THR A O 1
#

Sequence (110 aa):
YILTLIFKIHALFESHLRYGITAWGGSKDGNLKRVLVTQKKAIRILAGLSARDSCRNMFKEYKILTVPSLYILETVIYCVNQDGLRNQDVHNYNTRQMRNFHIPTHRTST

Mean predicted aligned error: 7.42 Å

Secondary structure (DSSP, 8-state):
-HHHHHHHIIIIIIHHHHHHHHHHTTS-HHHHHHHHHHHHHHHHHHHT--TTS--HHHHHHTTPPPHHHHHHHHHHHHHHHTTPPBHHHH-SS--TTTTSB---------

Solvent-accessible surface area (backbone atoms only — not comparable to full-atom values): 6710 Å² total; per-residue (Å²): 111,70,69,64,51,52,47,46,48,50,66,52,54,46,48,62,42,63,76,44,29,66,80,56,55,82,52,64,70,66,56,57,49,54,53,38,52,52,52,50,52,55,51,27,65,75,68,71,50,58,95,83,56,78,60,69,64,54,34,61,75,70,68,49,74,51,58,70,57,46,32,53,50,51,41,50,52,51,57,63,72,61,71,59,56,28,37,51,79,76,38,102,58,91,50,100,60,26,87,38,73,53,73,83,88,74,81,93,80,132

Radius of gyration: 19.21 Å; Cα contacts (8 Å, |Δi|>4): 70; chains: 1; bounding box: 45×33×46 Å

Foldseek 3Di:
DLVVLLCCCCVPVVVVLLVCCLPPVPDDPVVLVVSLVVSLVSLCVSVVHDPPDDCVVSCVVSVPDGSNRSSVVSNVVVVVVVPADFLLNVDVDDDPRRRDHDDDDDDPDD

Organism: NCBI:txid1464854

pLDDT: mean 86.12, std 8.07, range [44.97, 94.12]